Protein AF-A0A7X7T6H9-F1 (afdb_monomer_lite)

Secondary structure (DSSP, 8-state):
--TTSSHHHHHHHHHHHHH-SEEEEEEETSSPPPHHHHHHHHHHHHTTTTTSEEEEEESS----

Radius of gyration: 13.72 Å; chains: 1; bounding box: 31×26×38 Å

Sequence (64 aa):
MEEGLAIVPLGRLHRRLRRAHLLIVDELGRVPFDRTGGELLFNLLAGRHERRSTLITTNLAFPW

Foldseek 3Di:
DPPPPPVVVLVVVLVVLLPDQEAEAEAPPPDDDDPVRVVSVCVSVVSCVVPHHYHYDYPDDDDD

pLDDT: mean 86.41, std 15.11, range [42.84, 97.88]

Structure (mmCIF, N/CA/C/O backbone):
data_AF-A0A7X7T6H9-F1
#
_entry.id   AF-A0A7X7T6H9-F1
#
loop_
_atom_site.group_PDB
_atom_site.id
_atom_site.type_symbol
_atom_site.label_atom_id
_atom_site.label_alt_id
_atom_site.label_comp_id
_atom_site.label_asym_id
_atom_site.label_entity_id
_atom_site.label_seq_id
_atom_site.pdbx_PDB_ins_code
_atom_site.Cartn_x
_atom_site.Cartn_y
_atom_site.Cartn_z
_atom_site.occupancy
_atom_site.B_iso_or_equiv
_atom_site.auth_seq_id
_atom_site.aut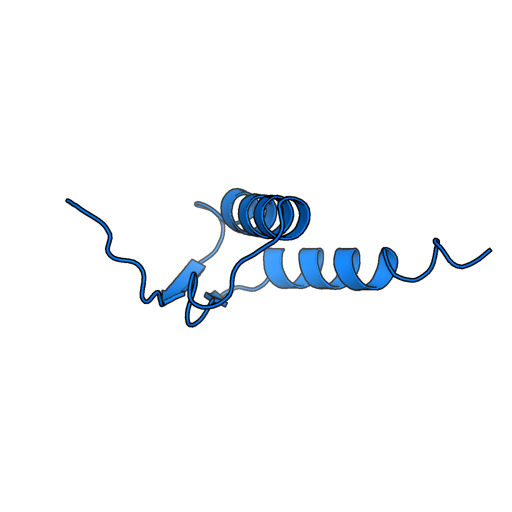h_comp_id
_atom_site.auth_asym_id
_atom_site.auth_atom_id
_atom_site.pdbx_PDB_model_num
ATOM 1 N N . MET A 1 1 ? -9.027 14.887 -28.238 1.00 42.84 1 MET A N 1
ATOM 2 C CA . MET A 1 1 ? -10.030 14.833 -27.152 1.00 42.84 1 MET A CA 1
ATOM 3 C C . MET A 1 1 ? -10.231 13.375 -26.744 1.00 42.84 1 MET A C 1
ATOM 5 O O . MET A 1 1 ? -11.188 12.769 -27.184 1.00 42.84 1 MET A O 1
ATOM 9 N N . GLU A 1 2 ? -9.319 12.799 -25.955 1.00 46.75 2 GLU A N 1
ATOM 10 C CA . GLU A 1 2 ? -9.501 11.468 -25.322 1.00 46.75 2 GLU A CA 1
ATOM 11 C C . GLU A 1 2 ? -8.781 11.334 -23.956 1.00 46.75 2 GLU A C 1
ATOM 13 O O . GLU A 1 2 ? -8.970 10.353 -23.247 1.00 46.75 2 GLU A O 1
ATOM 18 N N . GLU A 1 3 ? -8.023 12.340 -23.503 1.00 48.31 3 GLU A N 1
ATOM 19 C CA . GLU A 1 3 ? -7.208 12.268 -22.271 1.00 48.31 3 GLU A CA 1
ATOM 20 C C . GLU A 1 3 ? -7.995 12.364 -20.946 1.00 48.31 3 GLU A C 1
ATOM 22 O O . GLU A 1 3 ? -7.437 12.151 -19.872 1.00 48.31 3 GLU A O 1
ATOM 27 N N . GLY A 1 4 ? -9.300 12.654 -20.977 1.00 48.50 4 GLY A N 1
ATOM 28 C CA . GLY A 1 4 ? -10.085 12.935 -19.763 1.00 48.50 4 GLY A CA 1
ATOM 29 C C . GLY A 1 4 ? -10.693 11.720 -19.044 1.00 48.50 4 GLY A C 1
ATOM 30 O O . GLY A 1 4 ? -11.112 11.843 -17.892 1.00 48.50 4 GLY A O 1
ATOM 31 N N . LEU A 1 5 ? -10.772 10.548 -19.686 1.00 52.41 5 LEU A N 1
ATOM 32 C CA . LEU A 1 5 ? -11.594 9.426 -19.196 1.00 52.41 5 LEU A CA 1
ATOM 33 C C . LEU A 1 5 ? -10.830 8.402 -18.338 1.00 52.41 5 LEU A C 1
ATOM 35 O O . LEU A 1 5 ? -11.433 7.774 -17.468 1.00 52.41 5 LEU A O 1
ATOM 39 N N . ALA A 1 6 ? -9.510 8.271 -18.500 1.00 52.44 6 ALA A N 1
ATOM 40 C CA . ALA A 1 6 ? -8.703 7.288 -17.761 1.00 52.44 6 ALA A CA 1
ATOM 41 C C . ALA A 1 6 ? -8.391 7.694 -16.302 1.00 52.44 6 ALA A C 1
ATOM 43 O O . ALA A 1 6 ? -8.070 6.847 -15.467 1.00 52.44 6 ALA A O 1
ATOM 44 N N . ILE A 1 7 ? -8.535 8.979 -15.957 1.00 52.81 7 ILE A N 1
ATOM 45 C CA . ILE A 1 7 ? -8.144 9.534 -14.647 1.00 52.81 7 ILE A CA 1
ATOM 46 C C . ILE A 1 7 ? -9.231 9.290 -13.574 1.00 52.81 7 ILE A C 1
ATOM 48 O O . ILE A 1 7 ? -8.942 9.069 -12.393 1.00 52.81 7 ILE A O 1
ATOM 52 N N . VAL A 1 8 ? -10.507 9.269 -13.974 1.00 56.88 8 VAL A N 1
ATOM 53 C CA . VAL A 1 8 ? -11.661 9.127 -13.062 1.00 56.88 8 VAL A CA 1
ATOM 54 C C . VAL A 1 8 ? -11.780 7.725 -12.421 1.00 56.88 8 VAL A C 1
ATOM 56 O O . VAL A 1 8 ? -12.054 7.650 -11.213 1.00 56.88 8 VAL A O 1
ATOM 59 N N . PRO A 1 9 ? -11.560 6.604 -13.143 1.00 66.06 9 PRO A N 1
ATOM 60 C CA . PRO A 1 9 ? -11.589 5.258 -12.565 1.00 66.06 9 PRO A CA 1
ATOM 61 C C . PRO A 1 9 ? -10.510 5.056 -11.498 1.00 66.06 9 PRO A C 1
ATOM 63 O O . PRO A 1 9 ? -10.798 4.534 -10.416 1.00 66.06 9 PRO A O 1
ATOM 66 N N . LEU A 1 10 ? -9.293 5.540 -11.766 1.00 79.75 10 LEU A N 1
ATOM 67 C CA . LEU A 1 10 ? -8.143 5.368 -10.880 1.00 79.75 10 LEU A CA 1
ATOM 68 C C . LEU A 1 10 ? -8.339 6.117 -9.556 1.00 79.75 10 LEU A C 1
ATOM 70 O O . LEU A 1 10 ? -8.128 5.555 -8.481 1.00 79.75 10 LEU A O 1
ATOM 74 N N . GLY A 1 11 ? -8.870 7.343 -9.606 1.00 85.69 11 GLY A N 1
ATOM 75 C CA . GLY A 1 11 ? -9.201 8.114 -8.403 1.00 85.69 11 GLY A CA 1
ATOM 76 C C . GLY A 1 11 ? -10.293 7.465 -7.540 1.00 85.69 11 GLY A C 1
ATOM 77 O O . GLY A 1 11 ? -10.232 7.505 -6.305 1.00 85.69 11 GLY A O 1
ATOM 78 N N . ARG A 1 12 ? -11.295 6.824 -8.161 1.00 89.44 12 ARG A N 1
ATOM 79 C CA . ARG A 1 12 ? -12.341 6.078 -7.438 1.00 89.44 12 ARG A CA 1
ATOM 80 C C . ARG A 1 12 ? -11.770 4.828 -6.771 1.00 89.44 12 ARG A C 1
ATOM 82 O O . ARG A 1 12 ? -12.056 4.597 -5.594 1.00 89.44 12 ARG A O 1
ATOM 89 N N . LEU A 1 13 ? -10.951 4.061 -7.492 1.00 91.88 13 LEU A N 1
ATOM 90 C CA . LEU A 1 13 ? -10.279 2.883 -6.951 1.00 91.88 13 LEU A CA 1
ATOM 91 C C . LEU A 1 13 ? -9.366 3.264 -5.782 1.00 91.88 13 LEU A C 1
ATOM 93 O O . LEU A 1 13 ? -9.493 2.683 -4.708 1.00 91.88 13 LEU A O 1
ATOM 97 N N . HIS A 1 14 ? -8.538 4.295 -5.945 1.00 92.56 14 HIS A N 1
ATOM 98 C CA . HIS A 1 14 ? -7.643 4.785 -4.900 1.00 92.56 14 HIS A CA 1
ATOM 99 C C . HIS A 1 14 ? -8.404 5.152 -3.615 1.00 92.56 14 HIS A C 1
ATOM 101 O O . HIS A 1 14 ? -8.047 4.704 -2.524 1.00 92.56 14 HIS A O 1
ATOM 107 N N . ARG A 1 15 ? -9.524 5.884 -3.724 1.00 92.75 15 ARG A N 1
ATOM 108 C CA . ARG A 1 15 ? -10.388 6.184 -2.564 1.00 92.75 15 ARG A CA 1
ATOM 109 C C . ARG A 1 15 ? -10.958 4.929 -1.905 1.00 92.75 15 ARG A C 1
ATOM 111 O O . ARG A 1 15 ? -11.044 4.888 -0.679 1.00 92.75 15 ARG A O 1
ATOM 118 N N . ARG A 1 16 ? -11.350 3.921 -2.690 1.00 95.06 16 ARG A N 1
ATOM 119 C CA . ARG A 1 16 ? -11.869 2.650 -2.166 1.00 95.06 16 ARG A CA 1
ATOM 120 C C . ARG A 1 16 ? -10.787 1.890 -1.396 1.00 95.06 16 ARG A C 1
ATOM 122 O O . ARG A 1 16 ? -11.018 1.516 -0.250 1.00 95.06 16 ARG A O 1
ATOM 129 N N . LEU A 1 17 ? -9.595 1.748 -1.978 1.00 96.56 17 LEU A N 1
ATOM 130 C CA . LEU A 1 17 ? -8.455 1.072 -1.350 1.00 96.56 17 LEU A CA 1
ATOM 131 C C . LEU A 1 17 ? -7.992 1.794 -0.077 1.00 96.56 17 LEU A C 1
ATOM 133 O O . LEU A 1 17 ? -7.708 1.148 0.927 1.00 96.56 17 LEU A O 1
ATOM 137 N N . ARG A 1 18 ? -8.010 3.134 -0.048 1.00 95.12 18 ARG A N 1
ATOM 138 C CA . ARG A 1 18 ? -7.707 3.915 1.167 1.00 95.12 18 ARG A CA 1
ATOM 139 C C . ARG A 1 18 ? -8.686 3.682 2.321 1.00 95.12 18 ARG A C 1
ATOM 141 O O . ARG A 1 18 ? -8.295 3.825 3.474 1.00 95.12 18 ARG A O 1
ATOM 148 N N . ARG A 1 19 ? -9.951 3.351 2.037 1.00 95.12 19 ARG A N 1
ATOM 149 C CA . ARG A 1 19 ? -11.007 3.192 3.059 1.00 95.12 19 ARG A CA 1
ATOM 150 C C . ARG A 1 19 ? -11.229 1.748 3.501 1.00 95.12 19 ARG A C 1
ATOM 152 O O . ARG A 1 19 ? -11.913 1.544 4.499 1.00 95.12 19 ARG A O 1
ATOM 159 N N . ALA A 1 20 ? -10.662 0.769 2.798 1.00 97.31 20 ALA A N 1
ATOM 160 C CA . ALA A 1 20 ? -10.772 -0.638 3.167 1.00 97.31 20 ALA A CA 1
ATOM 161 C C . ALA A 1 20 ? -10.238 -0.892 4.590 1.00 97.31 20 ALA A C 1
ATOM 163 O O . ALA A 1 20 ? -9.178 -0.369 4.952 1.00 97.31 20 ALA A O 1
ATOM 164 N N . HIS A 1 21 ? -10.952 -1.698 5.383 1.00 97.06 21 HIS A N 1
ATOM 165 C CA . HIS A 1 21 ? -10.517 -2.093 6.730 1.00 97.06 21 HIS A CA 1
ATOM 166 C C . HIS A 1 21 ? -9.197 -2.870 6.682 1.00 97.06 21 HIS A C 1
ATOM 168 O O . HIS A 1 21 ? -8.276 -2.551 7.428 1.00 97.06 21 HIS A O 1
ATOM 174 N N . LEU A 1 22 ? -9.089 -3.793 5.724 1.00 97.75 22 LEU A N 1
ATOM 175 C CA . LEU A 1 22 ? -7.879 -4.529 5.387 1.00 97.75 22 LEU A CA 1
ATOM 176 C C . LEU A 1 22 ? -7.582 -4.345 3.896 1.00 97.75 22 LEU A C 1
ATOM 178 O O . LEU A 1 22 ? -8.469 -4.522 3.061 1.00 97.75 22 LEU A O 1
ATOM 182 N N . LEU A 1 23 ? -6.345 -3.974 3.578 1.00 97.88 23 LEU A N 1
ATOM 183 C CA . LEU A 1 23 ? -5.807 -3.997 2.220 1.00 97.88 23 LEU A CA 1
ATOM 184 C C . LEU A 1 23 ? -4.753 -5.101 2.152 1.00 97.88 23 LEU A C 1
ATOM 186 O O . LEU A 1 23 ? -3.839 -5.098 2.972 1.00 97.88 23 LEU A O 1
ATOM 190 N N . ILE A 1 24 ? -4.887 -6.014 1.193 1.00 97.25 24 ILE A N 1
ATOM 191 C CA . ILE A 1 24 ? -3.896 -7.054 0.907 1.00 97.25 24 ILE A CA 1
ATOM 192 C C . ILE A 1 24 ? -3.182 -6.659 -0.383 1.00 97.25 24 ILE A C 1
ATOM 194 O O . ILE A 1 24 ? -3.836 -6.427 -1.400 1.00 97.25 24 ILE A O 1
ATOM 198 N N . VAL A 1 25 ? -1.860 -6.548 -0.319 1.00 94.62 25 VAL A N 1
ATOM 199 C CA . VAL A 1 25 ? -0.985 -6.355 -1.476 1.00 94.62 25 VAL A CA 1
ATOM 200 C C . VAL A 1 25 ? -0.135 -7.610 -1.599 1.00 94.62 25 VAL A C 1
ATOM 202 O O . VAL A 1 25 ? 0.694 -7.872 -0.732 1.00 94.62 25 VAL A O 1
ATOM 205 N N . ASP A 1 26 ? -0.386 -8.398 -2.637 1.00 94.19 26 ASP A N 1
ATOM 206 C CA . ASP A 1 26 ? 0.297 -9.670 -2.864 1.00 94.19 26 ASP A CA 1
ATOM 207 C C . ASP A 1 26 ? 1.463 -9.502 -3.853 1.00 94.19 26 ASP A C 1
ATOM 209 O O . ASP A 1 26 ? 1.407 -8.645 -4.737 1.00 94.19 26 ASP A O 1
ATOM 213 N N . GLU A 1 27 ? 2.518 -10.300 -3.687 1.00 93.62 27 GLU A N 1
ATOM 214 C CA . GLU A 1 27 ? 3.705 -10.373 -4.549 1.00 93.62 27 GLU A CA 1
ATOM 215 C C . GLU A 1 27 ? 4.372 -9.016 -4.859 1.00 93.62 27 GLU A C 1
ATOM 217 O O . GLU A 1 27 ? 4.892 -8.789 -5.961 1.00 93.62 27 GLU A O 1
ATOM 222 N N . LEU A 1 28 ? 4.400 -8.093 -3.889 1.00 91.38 28 LEU A N 1
ATOM 223 C CA . LEU A 1 28 ? 4.972 -6.764 -4.098 1.00 91.38 28 LEU A CA 1
ATOM 224 C C . LEU A 1 28 ? 6.434 -6.868 -4.561 1.00 91.38 28 LEU A C 1
ATOM 226 O O . LEU A 1 28 ? 7.244 -7.550 -3.936 1.00 91.38 28 LEU A O 1
ATOM 230 N N . GLY A 1 29 ? 6.769 -6.174 -5.651 1.00 85.81 29 GLY A N 1
ATOM 231 C CA . GLY A 1 29 ? 8.115 -6.166 -6.233 1.00 85.81 29 GLY A CA 1
ATOM 232 C C . GLY A 1 29 ? 8.385 -7.252 -7.276 1.00 85.81 29 GLY A C 1
ATOM 233 O O . GLY A 1 29 ? 9.486 -7.300 -7.813 1.00 85.81 29 GLY A O 1
ATOM 234 N N . ARG A 1 30 ? 7.403 -8.103 -7.603 1.00 87.00 30 ARG A N 1
ATOM 235 C CA . ARG A 1 30 ? 7.545 -9.105 -8.672 1.00 87.00 30 ARG A CA 1
ATOM 236 C C . ARG A 1 30 ? 7.454 -8.519 -10.084 1.00 87.00 30 ARG A C 1
ATOM 238 O O . ARG A 1 30 ? 8.116 -9.024 -10.986 1.00 87.00 30 ARG A O 1
ATOM 245 N N . VAL A 1 31 ? 6.656 -7.468 -10.275 1.00 86.94 31 VAL A N 1
ATOM 246 C CA . VAL A 1 31 ? 6.522 -6.743 -11.550 1.00 86.94 31 VAL A CA 1
ATOM 247 C C . VAL A 1 31 ? 7.072 -5.326 -11.370 1.00 86.94 31 VAL A C 1
ATOM 249 O O . VAL A 1 31 ? 6.739 -4.685 -10.369 1.00 86.94 31 VAL A O 1
ATOM 252 N N . PRO A 1 32 ? 7.910 -4.823 -12.296 1.00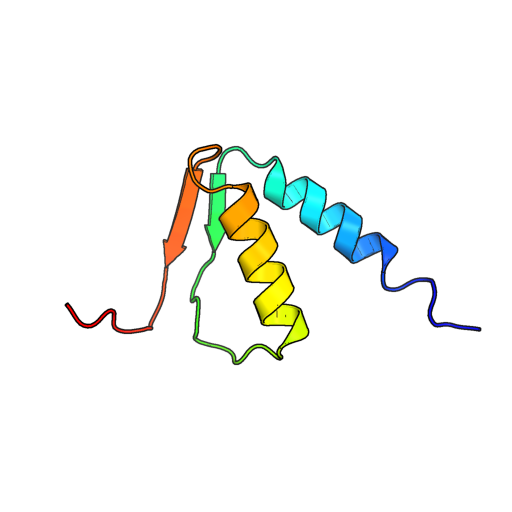 84.94 32 PRO A N 1
ATOM 253 C CA . PRO A 1 32 ? 8.416 -3.462 -12.215 1.00 84.94 32 PRO A CA 1
ATOM 254 C C . PRO A 1 32 ? 7.280 -2.446 -12.371 1.00 84.94 32 PRO A C 1
ATOM 256 O O . PRO A 1 32 ? 6.425 -2.575 -13.246 1.00 84.94 32 PRO A O 1
ATOM 259 N N . PHE A 1 33 ? 7.305 -1.414 -11.531 1.00 85.62 33 PHE A N 1
ATOM 260 C CA . PHE A 1 33 ? 6.444 -0.244 -11.667 1.00 85.62 33 PHE A CA 1
ATOM 261 C C . PHE A 1 33 ? 7.188 0.850 -12.430 1.00 85.62 33 PHE A C 1
ATOM 263 O O . PHE A 1 33 ? 8.391 1.041 -12.237 1.00 85.62 33 PHE A O 1
ATOM 270 N N . ASP A 1 34 ? 6.467 1.602 -13.259 1.00 90.50 34 ASP A N 1
ATOM 271 C CA . ASP A 1 34 ? 6.952 2.903 -13.703 1.00 90.50 34 ASP A CA 1
ATOM 272 C C . ASP A 1 34 ? 6.903 3.908 -12.536 1.00 90.50 34 ASP A C 1
ATOM 274 O O . ASP A 1 34 ? 6.347 3.647 -11.462 1.00 90.50 34 ASP A O 1
ATOM 278 N N . ARG A 1 35 ? 7.519 5.079 -12.723 1.00 91.19 35 ARG A N 1
ATOM 279 C CA . ARG A 1 35 ? 7.606 6.096 -11.665 1.00 91.19 35 ARG A CA 1
ATOM 280 C C . ARG A 1 35 ? 6.227 6.492 -11.134 1.00 91.19 35 ARG A C 1
ATOM 282 O O . ARG A 1 35 ? 6.035 6.570 -9.924 1.00 91.19 35 ARG A O 1
ATOM 289 N N . THR A 1 36 ? 5.270 6.709 -12.033 1.00 90.88 36 THR A N 1
ATOM 290 C CA . THR A 1 36 ? 3.906 7.105 -11.677 1.00 90.88 36 THR A CA 1
ATOM 291 C C . THR A 1 36 ? 3.192 6.011 -10.885 1.00 90.88 36 THR A C 1
ATOM 293 O O . THR A 1 36 ? 2.571 6.305 -9.863 1.00 90.88 36 THR A O 1
ATOM 296 N N . GLY A 1 37 ? 3.311 4.746 -11.293 1.00 88.56 37 GLY A N 1
ATOM 297 C CA . GLY A 1 37 ? 2.772 3.605 -10.558 1.00 88.56 37 GLY A CA 1
ATOM 298 C C . GLY A 1 37 ? 3.372 3.476 -9.157 1.00 88.56 37 GLY A C 1
ATOM 299 O O . GLY A 1 37 ? 2.632 3.281 -8.189 1.00 88.56 37 GLY A O 1
ATOM 300 N N . GLY A 1 38 ? 4.688 3.670 -9.029 1.00 91.44 38 GLY A N 1
ATOM 301 C CA . GLY A 1 38 ? 5.381 3.689 -7.741 1.00 91.44 38 GLY A CA 1
ATOM 302 C C . GLY A 1 38 ? 4.894 4.810 -6.817 1.00 91.44 38 GLY A C 1
ATOM 303 O O . GLY A 1 38 ? 4.565 4.555 -5.658 1.00 91.44 38 GLY A O 1
ATOM 304 N N . GLU A 1 39 ? 4.770 6.036 -7.331 1.00 93.38 39 GLU A N 1
ATOM 305 C CA . GLU A 1 39 ? 4.261 7.192 -6.578 1.00 93.38 39 GLU A CA 1
ATOM 306 C C . GLU A 1 39 ? 2.809 6.980 -6.113 1.00 93.38 39 GLU A C 1
ATOM 308 O O . GLU A 1 39 ? 2.462 7.297 -4.973 1.00 93.38 39 GLU A O 1
ATOM 313 N N . LEU A 1 40 ? 1.949 6.394 -6.954 1.00 92.50 40 LEU A N 1
ATOM 314 C CA . LEU A 1 40 ? 0.565 6.075 -6.588 1.00 92.50 40 LEU A CA 1
ATOM 315 C C . LEU A 1 40 ? 0.484 5.021 -5.479 1.00 92.50 40 LEU A C 1
ATOM 317 O O . LEU A 1 40 ? -0.292 5.189 -4.533 1.00 92.50 40 LEU A O 1
ATOM 321 N N . LEU A 1 41 ? 1.279 3.953 -5.574 1.00 92.50 41 LEU A N 1
ATOM 322 C CA . LEU A 1 41 ? 1.334 2.916 -4.546 1.00 92.50 41 LEU A CA 1
ATOM 323 C C . LEU A 1 41 ? 1.874 3.475 -3.225 1.00 92.50 41 LEU A C 1
ATOM 325 O O . LEU A 1 41 ? 1.282 3.235 -2.172 1.00 92.50 41 LEU A O 1
ATOM 329 N N . PHE A 1 42 ? 2.946 4.267 -3.280 1.00 93.94 42 PHE A N 1
ATOM 330 C CA . PHE A 1 42 ? 3.500 4.939 -2.109 1.00 93.94 42 PHE A CA 1
ATOM 331 C C . PHE A 1 42 ? 2.460 5.842 -1.438 1.00 93.94 42 PHE A C 1
ATOM 333 O O . PHE A 1 42 ? 2.213 5.707 -0.242 1.00 93.94 42 PHE A O 1
ATOM 340 N N . ASN A 1 43 ? 1.777 6.697 -2.204 1.00 95.06 43 ASN A N 1
ATOM 341 C CA . ASN A 1 43 ? 0.737 7.586 -1.682 1.00 95.06 43 ASN A CA 1
ATOM 342 C C . ASN A 1 43 ? -0.431 6.819 -1.036 1.00 95.06 43 ASN A C 1
ATOM 344 O O . ASN A 1 43 ? -0.963 7.243 -0.004 1.00 95.06 43 ASN A O 1
ATOM 348 N N . LEU A 1 44 ? -0.823 5.676 -1.610 1.00 95.75 44 LEU A N 1
ATOM 349 C CA . LEU A 1 44 ? -1.835 4.795 -1.030 1.00 95.75 44 LEU A CA 1
ATOM 350 C C . LEU A 1 44 ? -1.376 4.220 0.318 1.00 95.75 44 LEU A C 1
ATOM 352 O O . LEU A 1 44 ? -2.133 4.287 1.289 1.00 95.75 44 LEU A O 1
ATOM 356 N N . LEU A 1 45 ? -0.1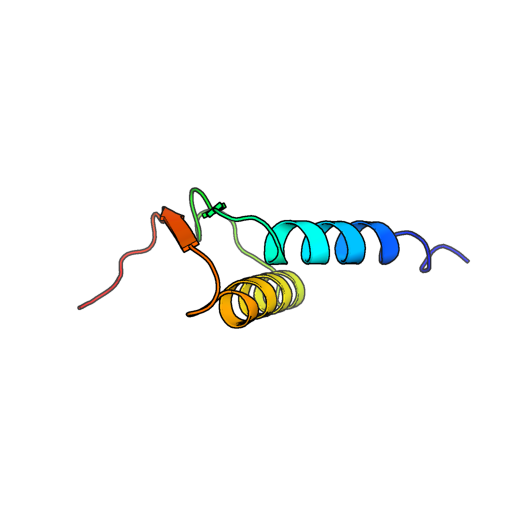63 3.660 0.379 1.00 96.12 45 LEU A N 1
ATOM 357 C CA . LEU A 1 45 ? 0.389 3.032 1.583 1.00 96.12 45 LEU A CA 1
ATOM 358 C C . LEU A 1 45 ? 0.663 4.063 2.685 1.00 96.12 45 LEU A C 1
ATOM 360 O O . LEU A 1 45 ? 0.214 3.872 3.814 1.00 96.12 45 LEU A O 1
ATOM 364 N N . ALA A 1 46 ? 1.286 5.196 2.353 1.00 96.56 46 ALA A N 1
ATOM 365 C CA . ALA A 1 46 ? 1.524 6.304 3.276 1.00 96.56 46 ALA A CA 1
ATOM 366 C C . ALA A 1 46 ? 0.210 6.849 3.855 1.00 96.56 46 ALA A C 1
ATOM 368 O O . ALA A 1 46 ? 0.089 7.064 5.057 1.00 96.56 46 ALA A O 1
ATOM 369 N N . GLY A 1 47 ? -0.832 6.987 3.026 1.00 95.81 47 GLY A N 1
ATOM 370 C CA . GLY A 1 47 ? -2.155 7.412 3.484 1.00 95.81 47 GLY A CA 1
ATOM 371 C C . GLY A 1 47 ? -2.889 6.397 4.376 1.00 95.81 47 GLY A C 1
ATOM 372 O O . GLY A 1 47 ? -3.901 6.759 4.987 1.00 95.81 47 GLY A O 1
ATOM 373 N N . ARG A 1 48 ? -2.428 5.139 4.424 1.00 97.06 48 ARG A N 1
ATOM 374 C CA . ARG A 1 48 ? -2.962 4.061 5.277 1.00 97.06 48 ARG A CA 1
ATOM 375 C C . ARG A 1 48 ? -2.109 3.790 6.515 1.00 97.06 48 ARG A C 1
ATOM 377 O O . ARG A 1 48 ? -2.662 3.266 7.482 1.00 97.06 48 ARG A O 1
ATOM 384 N N . HIS A 1 49 ? -0.825 4.143 6.488 1.00 96.44 49 HIS A N 1
ATOM 385 C CA . HIS A 1 49 ? 0.114 3.991 7.599 1.00 96.44 49 HIS A CA 1
ATOM 386 C C . HIS A 1 49 ? -0.502 4.511 8.905 1.00 96.44 49 HIS A C 1
ATOM 388 O O . HIS A 1 49 ? -1.122 5.572 8.902 1.00 96.44 49 HIS A O 1
ATOM 394 N N . GLU A 1 50 ? -0.420 3.719 9.981 1.00 96.19 50 GLU A N 1
ATOM 395 C CA . GLU A 1 50 ? -1.010 3.982 11.315 1.00 96.19 50 GLU A CA 1
ATOM 396 C C . GLU A 1 50 ? -2.538 4.184 11.373 1.00 96.19 50 GLU A C 1
ATOM 398 O O . GLU A 1 50 ? -3.113 4.305 12.453 1.00 96.19 50 GLU A O 1
ATOM 403 N N . ARG A 1 51 ? -3.238 4.198 10.234 1.00 96.25 51 ARG A N 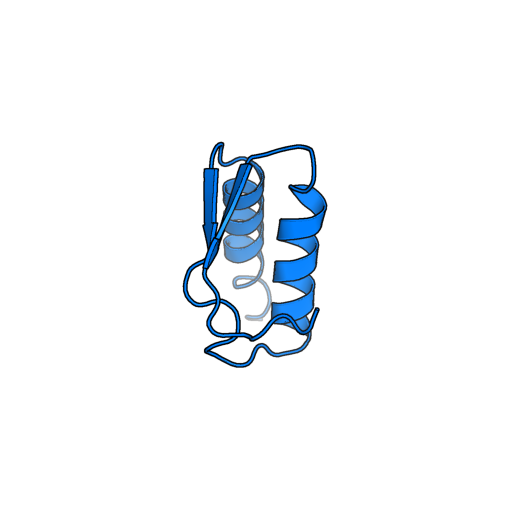1
ATOM 404 C CA . ARG A 1 51 ? -4.677 4.498 10.164 1.00 96.25 51 ARG A CA 1
ATOM 405 C C . ARG A 1 51 ? -5.522 3.272 9.856 1.00 96.25 51 ARG A C 1
ATOM 407 O O . ARG A 1 51 ? -6.681 3.219 10.270 1.00 96.25 51 ARG A O 1
ATOM 414 N N . ARG A 1 52 ? -5.004 2.332 9.060 1.00 97.25 52 ARG A N 1
ATOM 415 C CA . ARG A 1 52 ? -5.723 1.134 8.596 1.00 97.25 52 ARG A CA 1
ATOM 416 C C . ARG A 1 52 ? -4.767 -0.039 8.379 1.00 97.25 52 ARG A C 1
ATOM 418 O O . ARG A 1 52 ? -3.659 0.143 7.881 1.00 97.25 52 ARG A O 1
ATOM 425 N N . SER A 1 53 ? -5.238 -1.252 8.656 1.00 97.88 53 SER A N 1
ATOM 426 C CA . SER A 1 53 ? -4.450 -2.478 8.505 1.00 97.88 53 SER A CA 1
ATOM 427 C C . SER A 1 53 ? -4.095 -2.751 7.045 1.00 97.88 53 SER A C 1
ATOM 429 O O . SER A 1 53 ? -4.954 -2.705 6.159 1.00 97.88 53 SER A O 1
ATOM 431 N N . THR A 1 54 ? -2.828 -3.053 6.788 1.00 97.81 54 THR A N 1
ATOM 432 C CA . THR A 1 54 ? -2.335 -3.414 5.457 1.00 97.81 54 THR A CA 1
ATOM 433 C C . THR A 1 54 ? -1.457 -4.649 5.593 1.00 97.81 54 THR A C 1
ATOM 435 O O . THR A 1 54 ? -0.534 -4.648 6.400 1.00 97.81 54 THR A O 1
ATOM 438 N N . LEU A 1 55 ? -1.776 -5.700 4.840 1.00 97.56 55 LEU A N 1
ATOM 439 C CA . LEU A 1 55 ? -0.977 -6.915 4.741 1.00 97.56 55 LEU A CA 1
ATOM 440 C C . LEU A 1 55 ? -0.240 -6.888 3.406 1.00 97.56 55 LEU A C 1
ATOM 442 O O . LEU A 1 55 ? -0.856 -6.649 2.367 1.00 97.56 55 LEU A O 1
ATOM 446 N N . ILE A 1 56 ? 1.070 -7.106 3.450 1.00 95.31 56 ILE A N 1
ATOM 447 C CA . ILE A 1 56 ? 1.926 -7.120 2.268 1.00 95.31 56 ILE A CA 1
ATOM 448 C C . ILE A 1 56 ? 2.645 -8.462 2.236 1.00 95.31 56 ILE A C 1
ATOM 450 O O . ILE A 1 56 ? 3.282 -8.835 3.220 1.00 95.31 56 ILE A O 1
ATOM 454 N N . THR A 1 57 ? 2.562 -9.163 1.111 1.00 94.94 57 THR A N 1
ATOM 455 C CA . THR A 1 57 ? 3.501 -10.235 0.782 1.00 94.94 57 THR A CA 1
ATOM 456 C C . THR A 1 57 ? 4.476 -9.693 -0.260 1.00 94.94 57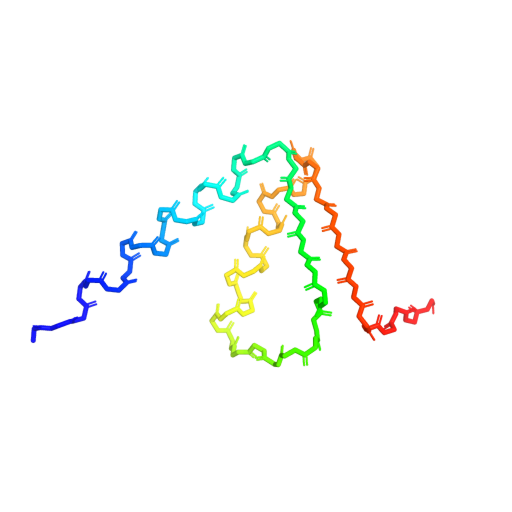 THR A C 1
ATOM 458 O O . THR A 1 57 ? 4.142 -8.834 -1.084 1.00 94.94 57 THR A O 1
ATOM 461 N N . THR A 1 58 ? 5.724 -10.135 -0.196 1.00 93.62 58 THR A N 1
ATOM 462 C CA . THR A 1 58 ? 6.754 -9.691 -1.129 1.00 93.62 58 THR A CA 1
ATOM 463 C C . THR A 1 58 ? 7.784 -10.786 -1.328 1.00 93.62 58 THR A C 1
ATOM 465 O O . THR A 1 58 ? 8.086 -11.549 -0.414 1.00 93.62 58 THR A O 1
ATOM 468 N N . ASN A 1 59 ? 8.320 -10.836 -2.542 1.00 89.31 59 ASN A N 1
ATOM 469 C CA . ASN A 1 59 ? 9.485 -11.649 -2.872 1.00 89.31 59 ASN A CA 1
ATOM 470 C C . ASN A 1 59 ? 10.788 -10.836 -2.775 1.00 89.31 59 ASN A C 1
ATOM 472 O O . ASN A 1 59 ? 11.854 -11.338 -3.125 1.00 89.31 59 ASN A O 1
ATOM 476 N N . LEU A 1 60 ? 10.709 -9.572 -2.344 1.00 88.56 60 LEU A N 1
ATOM 477 C CA . LEU A 1 60 ? 11.875 -8.736 -2.109 1.00 88.56 60 LEU A CA 1
ATOM 478 C C . LEU A 1 60 ? 12.511 -9.130 -0.778 1.00 88.56 60 LEU A C 1
ATOM 480 O O . LEU A 1 60 ? 11.839 -9.219 0.250 1.00 88.56 60 LEU A O 1
ATOM 484 N N . ALA A 1 61 ? 13.823 -9.338 -0.801 1.00 86.25 61 ALA A N 1
ATOM 485 C CA . ALA A 1 61 ? 14.587 -9.482 0.423 1.00 86.25 61 ALA A CA 1
ATOM 486 C C . ALA A 1 61 ? 14.637 -8.127 1.138 1.00 86.25 61 ALA A C 1
ATOM 488 O O . ALA A 1 61 ? 15.011 -7.120 0.535 1.00 86.25 61 ALA A O 1
ATOM 489 N N . PHE A 1 62 ? 14.294 -8.114 2.424 1.00 80.81 62 PHE A N 1
ATOM 490 C CA . PHE A 1 62 ? 14.632 -7.005 3.305 1.00 80.81 62 PHE A CA 1
ATOM 491 C C . PHE A 1 62 ? 15.979 -7.330 3.946 1.00 80.81 62 PHE A C 1
ATOM 493 O O . PHE A 1 62 ? 16.024 -8.203 4.817 1.00 80.81 62 PHE A O 1
ATOM 500 N N . PRO A 1 63 ? 17.082 -6.711 3.490 1.00 79.31 63 PRO A N 1
ATOM 501 C CA . PRO A 1 63 ? 18.325 -6.803 4.232 1.00 79.31 63 PRO A CA 1
ATOM 502 C C . PRO A 1 63 ? 18.095 -6.186 5.615 1.00 79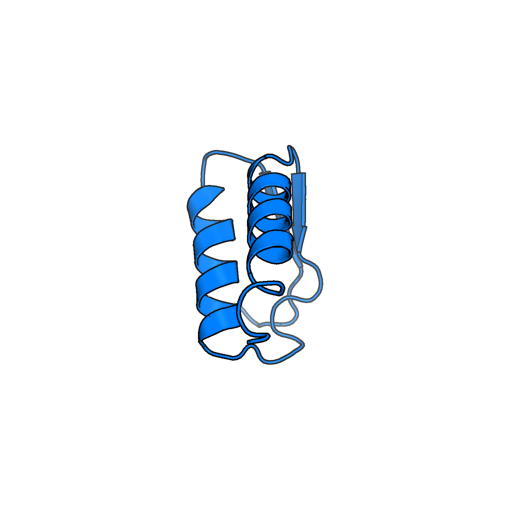.31 63 PRO A C 1
ATOM 504 O O . PRO A 1 63 ? 17.457 -5.137 5.738 1.00 79.31 63 PRO A O 1
ATOM 507 N N . TRP A 1 64 ? 18.545 -6.909 6.633 1.00 69.06 64 TRP A N 1
ATOM 508 C CA . TRP A 1 64 ? 18.543 -6.488 8.028 1.00 69.06 64 TRP A CA 1
ATOM 509 C C . TRP A 1 64 ? 19.683 -5.509 8.313 1.00 69.06 64 TRP A C 1
ATOM 511 O O . TRP A 1 64 ? 20.694 -5.539 7.572 1.00 69.06 64 TRP A O 1
#